Protein AF-A0A535DRG7-F1 (afdb_monomer_lite)

Radius of gyration: 23.82 Å; chains: 1; bounding box: 54×44×50 Å

Sequence (121 aa):
MLDIPLQVWERVKAGVLWKSLFRHGYPDSRKNQSLAVFTNVFLHLHPVKVRRHALAIPYTWCMGGLSFFLFLVLTLTGTLLMFYYRPTTEWAYSDIKDLETVVVFGQLLRNMHRWAAHGMV

pLDDT: mean 84.93, std 9.6, range [47.75, 97.19]

Secondary structure (DSSP, 8-state):
-----HHHHHHHHHSHHHHHH--S----SHHHHHHHHHT-HHHHTS-S---GGGG-HHHHTTHHHHHHHHHHHHHHHHHHHHTT----TTTHHHHHHHHHHTSTTHHHHHHHHHHHHHHH-

Structure (mmCIF, N/CA/C/O backbone):
data_AF-A0A535DRG7-F1
#
_entry.id   AF-A0A535DRG7-F1
#
loop_
_atom_site.group_PDB
_atom_site.id
_atom_site.type_symbol
_atom_site.label_atom_id
_atom_site.label_alt_id
_atom_site.label_comp_id
_atom_site.label_asym_id
_atom_site.label_entity_id
_atom_site.label_seq_id
_atom_site.pdbx_PDB_ins_code
_atom_site.Cartn_x
_atom_site.Cartn_y
_atom_site.Cartn_z
_atom_site.occupancy
_atom_site.B_iso_or_equiv
_atom_site.auth_seq_id
_atom_site.auth_comp_id
_atom_site.auth_asym_id
_atom_site.auth_atom_id
_atom_site.pdbx_PDB_model_num
ATOM 1 N N . MET A 1 1 ? -18.518 28.047 6.455 1.00 47.75 1 MET A N 1
ATOM 2 C CA . MET A 1 1 ? -19.950 28.383 6.556 1.00 47.75 1 MET A CA 1
ATOM 3 C C . MET A 1 1 ? -20.621 27.789 5.323 1.00 47.75 1 MET A C 1
ATOM 5 O O . MET A 1 1 ? -20.651 28.419 4.280 1.00 47.75 1 MET A O 1
ATOM 9 N N . LEU A 1 2 ? -20.947 26.496 5.381 1.00 61.06 2 LEU A N 1
ATOM 10 C CA . LEU A 1 2 ? -21.610 25.755 4.303 1.00 61.06 2 LEU A CA 1
ATOM 11 C C . LEU A 1 2 ? -22.909 25.254 4.927 1.00 61.06 2 LEU A C 1
ATOM 13 O O . LEU A 1 2 ? -22.915 24.229 5.608 1.00 61.06 2 LEU A O 1
ATOM 17 N N . ASP A 1 3 ? -23.969 26.042 4.780 1.00 65.06 3 ASP A N 1
ATOM 18 C CA . ASP A 1 3 ? -25.275 25.783 5.385 1.00 65.06 3 ASP A CA 1
ATOM 19 C C . ASP A 1 3 ? -25.996 24.720 4.557 1.00 65.06 3 ASP A C 1
ATOM 21 O O . ASP A 1 3 ? -26.921 24.991 3.793 1.00 65.06 3 ASP A O 1
ATOM 25 N N . ILE A 1 4 ? -25.511 23.481 4.653 1.00 70.94 4 ILE A N 1
ATOM 26 C CA . ILE A 1 4 ? -26.211 22.326 4.102 1.00 70.94 4 ILE A CA 1
ATOM 27 C C . ILE A 1 4 ? -27.521 22.213 4.892 1.00 70.94 4 ILE A C 1
ATOM 29 O O . ILE A 1 4 ? -27.476 22.007 6.109 1.00 70.94 4 ILE A O 1
ATOM 33 N N . PRO A 1 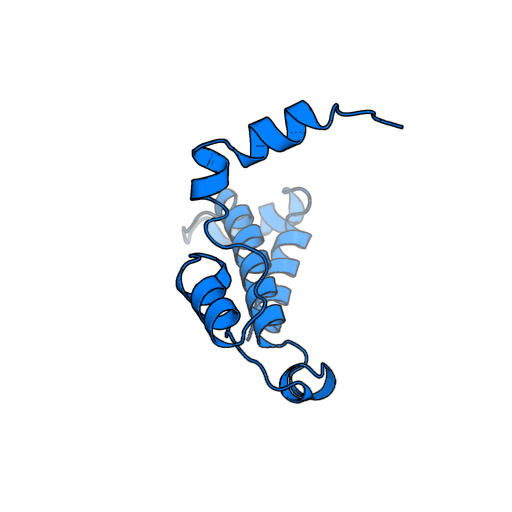5 ? -28.695 22.353 4.252 1.00 76.75 5 PRO A N 1
ATOM 34 C CA . PRO A 1 5 ? -29.957 22.328 4.973 1.00 76.75 5 PRO A CA 1
ATOM 35 C C . PRO A 1 5 ? -30.128 20.961 5.642 1.00 76.75 5 PRO A C 1
ATOM 37 O O . PRO A 1 5 ? -29.959 19.926 4.996 1.00 76.75 5 PRO A O 1
ATOM 40 N N . LEU A 1 6 ? -30.492 20.949 6.931 1.00 73.31 6 LEU A N 1
ATOM 41 C CA . LEU A 1 6 ? -30.660 19.732 7.749 1.00 73.31 6 LEU A CA 1
ATOM 42 C C . LEU A 1 6 ? -31.525 18.660 7.057 1.00 73.31 6 LEU A C 1
ATOM 44 O O . LEU A 1 6 ? -31.302 17.464 7.216 1.00 73.31 6 LEU A O 1
ATOM 48 N N . GLN A 1 7 ? -32.461 19.091 6.210 1.00 72.00 7 GLN A N 1
ATOM 49 C CA . GLN A 1 7 ? -33.325 18.235 5.397 1.00 72.00 7 GLN A CA 1
ATOM 50 C C . GLN A 1 7 ? -32.563 17.357 4.387 1.00 72.00 7 GLN A C 1
ATOM 52 O O . GLN A 1 7 ? -32.971 16.225 4.130 1.00 72.00 7 GLN A O 1
ATOM 57 N N . VAL A 1 8 ? -31.456 17.843 3.816 1.00 75.81 8 VAL A N 1
ATOM 58 C CA . VAL A 1 8 ? -30.618 17.072 2.880 1.00 75.81 8 VAL A CA 1
ATOM 59 C C . VAL A 1 8 ? -29.861 15.979 3.629 1.00 75.81 8 VAL A C 1
ATOM 61 O O . VAL A 1 8 ? -29.794 14.848 3.154 1.00 75.81 8 VAL A O 1
ATOM 64 N N . TRP A 1 9 ? -29.366 16.279 4.831 1.00 72.19 9 TRP A N 1
ATOM 65 C CA . TRP A 1 9 ? -28.682 15.299 5.675 1.00 72.19 9 TRP A CA 1
ATOM 66 C C . TRP A 1 9 ? -29.623 14.173 6.121 1.00 72.19 9 TRP A C 1
ATOM 68 O O . TRP A 1 9 ? -29.269 12.997 6.035 1.00 72.19 9 TRP A O 1
ATOM 78 N N . GLU A 1 10 ? -30.854 14.512 6.505 1.00 73.88 10 GLU A N 1
ATOM 79 C CA . GLU A 1 10 ? -31.874 13.520 6.856 1.00 73.88 10 GLU A CA 1
ATOM 80 C C . GLU A 1 10 ? -32.318 12.678 5.648 1.00 73.88 10 GLU A C 1
ATOM 82 O O . GLU A 1 10 ? -32.481 11.464 5.776 1.00 73.88 10 GLU A O 1
ATOM 87 N N . ARG A 1 11 ? -32.411 13.261 4.442 1.00 76.25 11 ARG A N 1
ATOM 88 C CA . ARG A 1 11 ? -32.674 12.495 3.206 1.00 76.25 11 ARG A CA 1
ATOM 89 C C . ARG A 1 11 ? -31.549 11.522 2.859 1.00 76.25 11 ARG A C 1
ATOM 91 O O . ARG A 1 11 ? -31.836 10.392 2.467 1.00 76.25 11 ARG A O 1
ATOM 98 N N . VAL A 1 12 ? -30.289 11.930 3.020 1.00 76.69 12 VAL A N 1
ATOM 99 C CA . VAL A 1 12 ? -29.128 11.057 2.775 1.00 76.69 12 VAL A CA 1
ATOM 100 C C . VAL A 1 12 ? -29.124 9.892 3.763 1.00 76.69 12 VAL A C 1
ATOM 102 O O . VAL A 1 12 ? -29.011 8.744 3.335 1.00 76.69 12 VAL A O 1
ATOM 105 N N . LYS A 1 13 ? -29.347 10.150 5.059 1.00 69.88 13 LYS A N 1
ATOM 106 C CA . LYS A 1 13 ? -29.421 9.088 6.077 1.00 69.88 13 LYS A CA 1
ATOM 107 C C . LYS A 1 13 ? -30.611 8.143 5.899 1.00 69.88 13 LYS A C 1
ATOM 109 O O . LYS A 1 13 ? -30.521 6.963 6.239 1.00 69.88 13 LYS A O 1
ATOM 114 N N . ALA A 1 14 ? -31.733 8.652 5.396 1.00 74.00 14 ALA A N 1
ATOM 115 C CA . ALA A 1 14 ? -32.933 7.861 5.147 1.00 74.00 14 ALA A CA 1
ATOM 116 C C . ALA A 1 14 ? -32.831 6.981 3.888 1.00 74.00 14 ALA A C 1
ATOM 118 O O . ALA A 1 14 ? -33.661 6.087 3.705 1.00 74.00 14 ALA A O 1
ATOM 119 N N . GLY A 1 15 ? -31.826 7.206 3.034 1.00 83.50 15 GLY A N 1
ATOM 120 C CA . GLY A 1 15 ? -31.623 6.448 1.806 1.00 83.50 15 GLY A CA 1
ATOM 121 C C . GLY A 1 15 ? -31.384 4.955 2.052 1.00 83.50 15 GLY A C 1
ATOM 122 O O . GLY A 1 15 ? -30.709 4.556 3.002 1.00 83.50 15 GLY A O 1
ATOM 123 N N . VAL A 1 16 ? -31.894 4.119 1.143 1.00 79.00 16 VAL A N 1
ATOM 124 C CA . VAL A 1 16 ? -31.712 2.653 1.167 1.00 79.00 16 VAL A CA 1
ATOM 125 C C . VAL A 1 16 ? -30.226 2.282 1.165 1.00 79.00 16 VAL A C 1
ATOM 127 O O . VAL A 1 16 ? -29.807 1.400 1.910 1.00 79.00 16 VAL A O 1
ATOM 130 N N . LEU A 1 17 ? -29.413 3.015 0.396 1.00 75.19 17 LEU A N 1
ATOM 131 C CA . LEU A 1 17 ? -27.955 2.868 0.366 1.00 75.19 17 LEU A CA 1
ATOM 132 C C . LEU A 1 17 ? -27.313 3.167 1.728 1.00 75.19 17 LEU A C 1
ATOM 134 O O . LEU A 1 17 ? -26.465 2.400 2.177 1.00 75.19 17 LEU A O 1
ATOM 138 N N . TRP A 1 18 ? -27.750 4.225 2.418 1.00 75.38 18 TRP A N 1
ATOM 139 C CA . TRP A 1 18 ? -27.203 4.601 3.723 1.00 75.38 18 TRP A CA 1
ATOM 140 C C . TRP A 1 18 ? -27.581 3.603 4.818 1.00 75.38 18 TRP A C 1
ATOM 142 O O . TRP A 1 18 ? -26.708 3.143 5.549 1.00 75.38 18 TRP A O 1
ATOM 152 N N . LYS A 1 19 ? -28.850 3.180 4.880 1.00 73.50 19 LYS A N 1
ATOM 153 C CA . LYS A 1 19 ? -29.294 2.107 5.790 1.00 73.50 19 LYS A CA 1
ATOM 154 C C . LYS A 1 19 ? -28.636 0.756 5.487 1.00 73.50 19 LYS A C 1
ATOM 156 O O . LYS A 1 19 ? -28.475 -0.056 6.395 1.00 73.50 19 LYS A O 1
ATOM 161 N N . SER A 1 20 ? -28.263 0.498 4.230 1.00 68.75 20 SER A N 1
ATOM 162 C CA . SER A 1 20 ? -27.572 -0.736 3.842 1.00 68.75 20 SER A CA 1
ATOM 163 C C . SER A 1 20 ? -26.079 -0.722 4.190 1.00 68.75 20 SER A C 1
ATOM 165 O O . SER A 1 20 ? -25.543 -1.778 4.521 1.00 68.75 20 SER A O 1
ATOM 167 N N . LEU A 1 21 ? -25.418 0.441 4.131 1.00 73.81 21 LEU A N 1
ATOM 168 C CA . LEU A 1 21 ? -24.005 0.619 4.501 1.00 73.81 21 LEU A CA 1
ATOM 169 C C . LEU A 1 21 ? -23.808 0.766 6.017 1.00 73.81 21 LEU A C 1
ATOM 171 O O . LEU A 1 21 ? -22.924 0.132 6.583 1.00 73.81 21 LEU A O 1
ATOM 175 N N . PHE A 1 22 ? -24.656 1.546 6.688 1.00 69.94 22 PHE A N 1
ATOM 176 C CA . PHE A 1 22 ? -24.631 1.764 8.135 1.00 69.94 22 PHE A CA 1
ATOM 177 C C . PHE A 1 22 ? -25.865 1.128 8.779 1.00 69.94 22 PHE A C 1
ATOM 179 O O . PHE A 1 22 ? -26.855 1.790 9.089 1.00 69.94 22 PHE A O 1
ATOM 186 N N . ARG A 1 23 ? -25.801 -0.197 8.967 1.00 67.75 23 ARG A N 1
ATOM 187 C CA . ARG A 1 23 ? -26.918 -1.013 9.482 1.00 67.75 23 ARG A CA 1
ATOM 188 C C . ARG A 1 23 ? -27.181 -0.879 10.985 1.00 67.75 23 ARG A C 1
ATOM 190 O O . ARG A 1 23 ? -28.242 -1.291 11.437 1.00 67.75 23 ARG A O 1
ATOM 197 N N . HIS A 1 24 ? -26.233 -0.354 11.761 1.00 67.19 24 HIS A N 1
ATOM 198 C CA . HIS A 1 24 ? -26.319 -0.298 13.225 1.00 67.19 24 HIS A CA 1
ATOM 199 C C . HIS A 1 24 ? -26.075 1.126 13.738 1.00 67.19 24 HIS A C 1
ATOM 201 O O . HIS A 1 24 ? -25.177 1.813 13.255 1.00 67.19 24 HIS A O 1
ATOM 207 N N . GLY A 1 25 ? -26.888 1.557 14.711 1.00 69.19 25 GLY A N 1
ATOM 208 C CA . GLY A 1 25 ? -26.743 2.841 15.406 1.00 69.19 25 GLY A CA 1
ATOM 209 C C . GLY A 1 25 ? -25.560 2.876 16.383 1.00 69.19 25 GLY A C 1
ATOM 210 O O . GLY A 1 25 ? -24.791 1.917 16.475 1.00 69.19 25 GLY A O 1
ATOM 211 N N . TYR A 1 26 ? -25.418 3.985 17.120 1.00 69.62 26 TYR A N 1
ATOM 212 C CA . TYR A 1 26 ? -24.334 4.156 18.092 1.00 69.62 26 TYR A CA 1
ATOM 213 C C . TYR A 1 26 ? -24.383 3.043 19.160 1.00 69.62 26 TYR A C 1
ATOM 215 O O . TYR A 1 26 ? -25.455 2.720 19.676 1.00 69.62 26 TYR A O 1
ATOM 223 N N . PRO A 1 27 ? -23.257 2.373 19.448 1.00 73.00 27 PRO A N 1
ATOM 224 C CA . PRO A 1 27 ? -23.287 1.160 20.245 1.00 73.00 27 PRO A CA 1
ATOM 225 C C . PRO A 1 27 ? -23.309 1.462 21.755 1.00 73.00 27 PRO A C 1
ATOM 227 O O . PRO A 1 27 ? -22.270 1.512 22.413 1.00 73.00 27 PRO A O 1
ATOM 230 N N . ASP A 1 28 ? -24.519 1.588 22.306 1.00 78.00 28 ASP A N 1
ATOM 231 C CA . ASP A 1 28 ? -24.763 1.960 23.714 1.00 78.00 28 ASP A CA 1
ATOM 232 C C . ASP A 1 28 ? -24.507 0.833 24.735 1.00 78.00 28 ASP A C 1
ATOM 234 O O . ASP A 1 28 ? -24.195 1.083 25.897 1.00 78.00 28 ASP A O 1
ATOM 238 N N . SER A 1 29 ? -24.634 -0.436 24.326 1.00 84.81 29 SER A N 1
ATOM 239 C CA . SER A 1 29 ? -24.503 -1.603 25.213 1.00 84.81 29 SER A CA 1
ATOM 240 C C . SER A 1 29 ? -23.439 -2.587 24.724 1.00 84.81 29 SER A C 1
ATOM 242 O O . SER A 1 29 ? -23.174 -2.694 23.527 1.00 84.81 29 SER A O 1
ATOM 244 N N . ARG A 1 30 ? -22.859 -3.388 25.634 1.00 79.62 30 ARG A N 1
ATOM 245 C CA . ARG A 1 30 ? -21.833 -4.400 25.282 1.00 79.62 30 ARG A CA 1
ATOM 246 C C . ARG A 1 30 ? -22.303 -5.391 24.207 1.00 79.62 30 ARG A C 1
ATOM 248 O O . ARG A 1 30 ? -21.495 -5.860 23.402 1.00 79.62 30 ARG A O 1
ATOM 255 N N . LYS A 1 31 ? -23.603 -5.708 24.190 1.00 81.62 31 LYS A N 1
ATOM 256 C CA . LYS A 1 31 ? -24.221 -6.579 23.183 1.00 81.62 31 LYS A CA 1
ATOM 257 C C . LYS A 1 31 ? -24.292 -5.875 21.824 1.00 81.62 31 LYS A C 1
ATOM 259 O O . LYS A 1 31 ? -23.861 -6.460 20.835 1.00 81.62 31 LYS A O 1
ATOM 264 N N . ASN A 1 32 ? -24.728 -4.611 21.791 1.00 82.81 32 ASN A N 1
ATOM 265 C CA . ASN A 1 32 ? -24.770 -3.811 20.562 1.00 82.81 32 ASN A CA 1
ATOM 266 C C . ASN A 1 32 ? -23.375 -3.537 19.986 1.00 82.81 32 ASN A C 1
ATOM 268 O O . ASN A 1 32 ? -23.213 -3.608 18.775 1.00 82.81 32 ASN A O 1
ATOM 272 N N . GLN A 1 33 ? -22.357 -3.313 20.826 1.00 83.56 33 GLN A N 1
ATOM 273 C CA . GLN A 1 33 ? -20.958 -3.172 20.386 1.00 83.56 33 GLN A CA 1
ATOM 274 C C . GLN A 1 33 ? -20.469 -4.415 19.637 1.00 83.56 33 GLN A C 1
ATOM 276 O O . GLN A 1 33 ? -19.848 -4.311 18.586 1.00 83.56 33 GLN A O 1
ATOM 281 N N . SER A 1 34 ? -20.791 -5.600 20.160 1.00 84.12 34 SER A N 1
ATOM 282 C CA . SER A 1 34 ? -20.390 -6.863 19.535 1.00 84.12 34 SER A CA 1
ATOM 283 C C . SER A 1 34 ? -21.176 -7.114 18.242 1.00 84.12 34 SER A C 1
ATOM 285 O O . SER A 1 34 ? -20.583 -7.449 17.222 1.00 84.12 34 SER A O 1
ATOM 287 N N . LEU A 1 35 ? -22.493 -6.878 18.250 1.00 83.69 35 LEU A N 1
ATOM 288 C CA . LEU A 1 35 ? -23.355 -6.992 17.064 1.00 83.69 35 LEU A CA 1
ATOM 289 C C . LEU A 1 35 ? -22.937 -6.042 15.937 1.00 83.69 35 LEU A C 1
ATOM 291 O O . LEU A 1 35 ? -22.920 -6.448 14.776 1.00 83.69 35 LEU A O 1
ATOM 295 N N . ALA A 1 36 ? -22.553 -4.809 16.272 1.00 82.38 36 ALA A N 1
ATOM 296 C CA . ALA A 1 36 ? -22.067 -3.840 15.298 1.00 82.3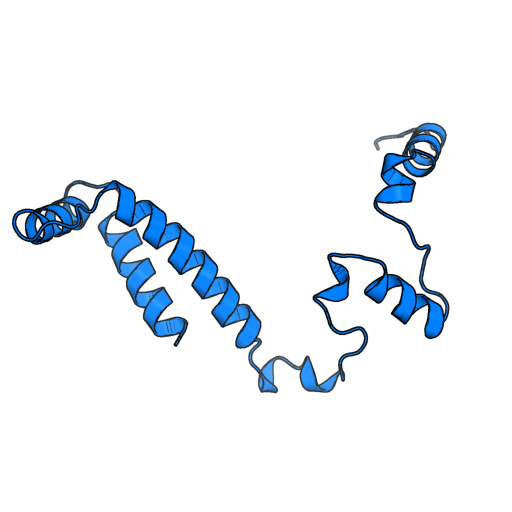8 36 ALA A CA 1
ATOM 297 C C . ALA A 1 36 ? -20.790 -4.327 14.601 1.00 82.38 36 ALA A C 1
ATOM 299 O O . ALA A 1 36 ? -20.628 -4.103 13.406 1.00 82.38 36 ALA A O 1
ATOM 300 N N . VAL A 1 37 ? -19.905 -5.027 15.311 1.00 83.31 37 VAL A N 1
ATOM 301 C CA . VAL A 1 37 ? -18.678 -5.578 14.724 1.00 83.31 37 VAL A CA 1
ATOM 302 C C . VAL A 1 37 ? -18.967 -6.819 13.874 1.00 83.31 37 VAL A C 1
ATOM 304 O O . VAL A 1 37 ? -18.495 -6.893 12.745 1.00 83.31 37 VAL A O 1
ATOM 307 N N . PHE A 1 38 ? -19.793 -7.753 14.356 1.00 81.62 38 PHE A N 1
ATOM 308 C CA . PHE A 1 38 ? -20.111 -8.989 13.621 1.00 81.62 38 PHE A CA 1
ATOM 309 C C . PHE A 1 38 ? -20.976 -8.774 12.376 1.00 81.62 38 PHE A C 1
ATOM 311 O O . PHE A 1 38 ? -20.884 -9.546 11.427 1.00 81.62 38 PHE A O 1
ATOM 318 N N . THR A 1 39 ? -21.818 -7.740 12.362 1.00 82.00 39 THR A N 1
ATOM 319 C CA . THR A 1 39 ? -22.745 -7.501 11.242 1.00 82.00 39 THR A CA 1
ATOM 320 C C . THR A 1 39 ? -22.139 -6.630 10.136 1.00 82.00 39 THR A C 1
ATOM 322 O O . THR A 1 39 ? -22.759 -6.437 9.088 1.00 82.00 39 THR A O 1
ATOM 325 N N . ASN A 1 40 ? -20.934 -6.093 10.346 1.00 81.31 40 ASN A N 1
ATOM 326 C CA . ASN A 1 40 ? -20.223 -5.272 9.372 1.00 81.31 40 ASN A CA 1
ATOM 327 C C . ASN A 1 40 ? -19.027 -6.036 8.800 1.00 81.31 40 ASN A C 1
ATOM 329 O O . ASN A 1 40 ? -18.154 -6.481 9.539 1.00 81.31 40 ASN A O 1
ATOM 333 N N . VAL A 1 41 ? -18.945 -6.102 7.470 1.00 80.25 41 VAL A N 1
ATOM 334 C CA . VAL A 1 41 ? -17.867 -6.805 6.754 1.00 80.25 41 VAL A CA 1
ATOM 335 C C . VAL A 1 41 ? -16.487 -6.256 7.130 1.00 80.25 41 VAL A C 1
ATOM 337 O O . VAL A 1 41 ? -15.570 -7.022 7.399 1.00 80.25 41 VAL A O 1
ATOM 340 N N . PHE A 1 42 ? -16.345 -4.932 7.216 1.00 78.69 42 PHE A N 1
ATOM 341 C CA . PHE A 1 42 ? -15.064 -4.298 7.541 1.00 78.69 42 PHE A CA 1
ATOM 342 C C . PHE A 1 42 ? -14.677 -4.424 9.015 1.00 78.69 42 PHE A C 1
ATOM 344 O O . PHE A 1 42 ? -13.505 -4.597 9.334 1.00 78.69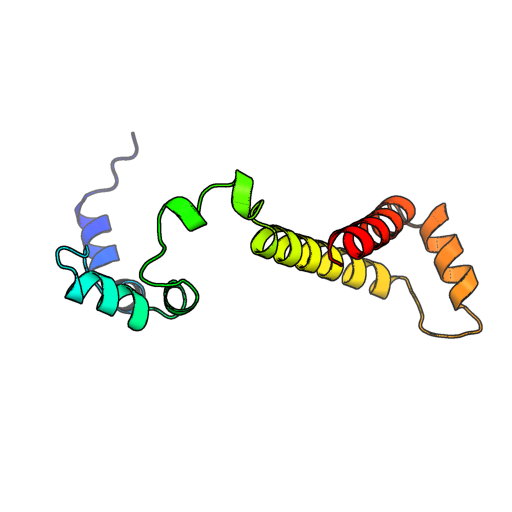 42 PHE A O 1
ATOM 351 N N . LEU A 1 43 ? -15.650 -4.349 9.926 1.00 81.44 43 LEU A N 1
ATOM 352 C CA . LEU A 1 43 ? -15.360 -4.443 11.355 1.00 81.44 43 LEU A CA 1
ATOM 353 C C . LEU A 1 43 ? -15.088 -5.886 11.781 1.00 81.44 43 LEU A C 1
ATOM 355 O O . LEU A 1 43 ? -14.335 -6.074 12.727 1.00 81.44 43 LEU A O 1
ATOM 359 N N . HIS A 1 44 ? -15.602 -6.888 11.060 1.00 82.69 44 H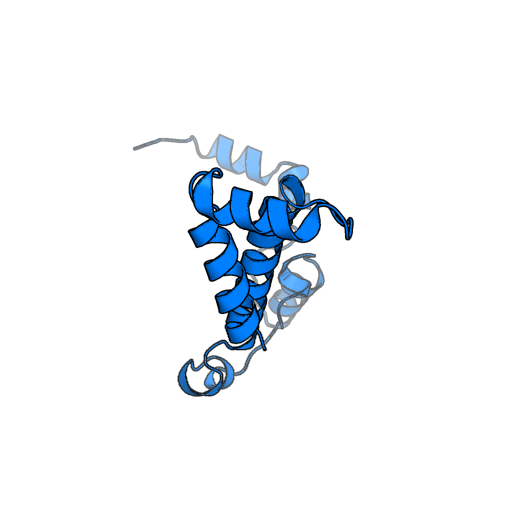IS A N 1
ATOM 360 C CA . HIS A 1 44 ? -15.302 -8.298 11.318 1.00 82.69 44 HIS A CA 1
ATOM 361 C C . HIS A 1 44 ? -13.794 -8.604 11.300 1.00 82.69 44 HIS A C 1
ATOM 363 O O . HIS A 1 44 ? -13.335 -9.419 12.102 1.00 82.69 44 HIS A O 1
ATOM 369 N N . LEU A 1 45 ? -13.021 -7.935 10.436 1.00 83.75 45 LEU A N 1
ATOM 370 C CA . LEU A 1 45 ? -11.568 -8.112 10.367 1.00 83.75 45 LEU A CA 1
ATOM 371 C C . LEU A 1 45 ? -10.867 -7.695 11.672 1.00 83.75 45 LEU A C 1
ATOM 373 O O . LEU A 1 45 ? -9.803 -8.217 12.005 1.00 83.75 45 LEU A O 1
ATOM 377 N N . HIS A 1 46 ? -11.460 -6.766 12.423 1.00 82.38 46 HIS A N 1
ATOM 378 C CA . HIS A 1 46 ? -10.898 -6.264 13.665 1.00 82.38 46 HIS A CA 1
ATOM 379 C C . HIS A 1 46 ? -11.497 -6.974 14.891 1.00 82.38 46 HIS A C 1
ATOM 381 O O . HIS A 1 46 ? -12.705 -7.199 14.979 1.00 82.38 46 HIS A O 1
ATOM 387 N N . PRO A 1 47 ? -10.675 -7.296 15.904 1.00 84.94 47 PRO A N 1
ATOM 388 C CA . PRO A 1 47 ? -11.173 -7.876 17.144 1.00 84.94 47 PRO A CA 1
ATOM 389 C C . PRO A 1 47 ? -12.090 -6.895 17.894 1.00 84.94 47 PRO A C 1
ATOM 391 O O . PRO A 1 47 ? -11.727 -5.748 18.146 1.00 84.94 47 PRO A O 1
ATOM 394 N N . VAL A 1 48 ? -13.254 -7.385 18.337 1.00 84.38 48 VAL A N 1
ATOM 395 C CA . VAL A 1 48 ? -14.281 -6.615 19.077 1.00 84.38 48 VAL A CA 1
ATOM 396 C C . VAL A 1 48 ? -13.719 -5.997 20.365 1.00 84.38 48 VAL A C 1
ATOM 398 O O . VAL A 1 48 ? -14.167 -4.944 20.818 1.00 84.38 48 VAL A O 1
ATOM 401 N N . LYS A 1 49 ? -12.760 -6.678 21.002 1.00 83.25 49 LYS A N 1
ATOM 402 C CA . LYS A 1 49 ? -12.124 -6.245 22.248 1.00 83.25 49 LYS A CA 1
ATOM 403 C C . LYS A 1 49 ? -10.635 -6.537 22.198 1.00 83.25 49 LYS A C 1
ATOM 405 O O . LYS A 1 49 ? -10.232 -7.673 21.966 1.00 83.25 49 LYS A O 1
ATOM 410 N N . VAL A 1 50 ? -9.836 -5.524 22.512 1.00 84.56 50 VAL A N 1
ATOM 411 C CA . VAL A 1 50 ? -8.386 -5.643 22.683 1.00 84.56 50 VAL A CA 1
ATOM 412 C C . VAL A 1 50 ? -8.019 -5.136 24.071 1.00 84.56 50 VAL A C 1
ATOM 414 O O . VAL A 1 50 ? -8.578 -4.150 24.557 1.00 84.56 50 VAL A O 1
ATOM 417 N N . ARG A 1 51 ? -7.096 -5.825 24.748 1.00 83.12 51 ARG A N 1
ATOM 418 C CA . ARG A 1 51 ? -6.593 -5.373 26.050 1.00 83.12 51 ARG A CA 1
ATOM 419 C C . ARG A 1 51 ? -5.700 -4.150 25.841 1.00 83.12 51 ARG A C 1
ATOM 421 O O . ARG A 1 51 ? -4.837 -4.170 24.972 1.00 83.12 51 ARG A O 1
ATOM 428 N N . ARG A 1 52 ? -5.867 -3.102 26.656 1.00 80.31 52 ARG A N 1
ATOM 429 C CA . ARG A 1 52 ? -5.124 -1.832 26.499 1.00 80.31 52 ARG A CA 1
ATOM 430 C C . ARG A 1 52 ? -3.600 -2.010 26.520 1.00 80.31 52 ARG A C 1
ATOM 432 O O . ARG A 1 52 ? -2.914 -1.320 25.782 1.00 80.31 52 ARG A O 1
ATOM 439 N N . HIS A 1 53 ? -3.081 -2.969 27.291 1.00 80.88 53 HIS A N 1
ATOM 440 C CA . HIS A 1 53 ? -1.645 -3.274 27.318 1.00 80.88 53 HIS A CA 1
ATOM 441 C C . HIS A 1 53 ? -1.123 -3.868 26.001 1.00 80.88 53 HIS A C 1
ATOM 443 O O . HIS A 1 53 ? 0.035 -3.671 25.667 1.00 80.88 53 HIS A O 1
ATOM 449 N N . ALA A 1 54 ? -1.965 -4.568 25.234 1.00 78.06 54 ALA A N 1
ATOM 450 C CA . ALA A 1 54 ? -1.567 -5.152 23.953 1.00 78.06 54 ALA A CA 1
ATOM 451 C C . ALA A 1 54 ? -1.451 -4.094 22.840 1.00 78.06 54 ALA A C 1
ATOM 453 O O . ALA A 1 54 ? -0.805 -4.337 21.826 1.00 78.06 54 ALA A O 1
ATOM 454 N N . LEU A 1 55 ? -2.061 -2.919 23.042 1.00 75.12 55 LEU A N 1
ATOM 455 C CA . LEU A 1 55 ? -1.981 -1.766 22.140 1.00 75.12 55 LEU A CA 1
ATOM 456 C C . LEU A 1 55 ? -0.807 -0.836 22.464 1.00 75.12 55 LEU A C 1
ATOM 458 O O . LEU A 1 55 ? -0.583 0.137 21.748 1.00 75.12 55 LEU A O 1
ATOM 462 N N . ALA A 1 56 ? -0.074 -1.090 23.550 1.00 80.19 56 ALA A N 1
ATOM 463 C CA . ALA A 1 56 ? 1.082 -0.277 23.869 1.00 80.19 56 ALA A CA 1
ATOM 464 C C . ALA A 1 56 ? 2.199 -0.562 22.851 1.00 80.19 56 ALA A C 1
ATOM 466 O O . ALA A 1 56 ? 2.773 -1.651 22.811 1.00 80.19 56 ALA A O 1
ATOM 467 N N . ILE A 1 57 ? 2.509 0.471 22.058 1.00 76.81 57 ILE A N 1
ATOM 468 C CA . ILE A 1 57 ? 3.577 0.515 21.051 1.00 76.81 57 ILE A CA 1
ATOM 469 C C . ILE A 1 57 ? 4.900 -0.118 21.520 1.00 76.81 57 ILE A C 1
ATOM 471 O O . ILE A 1 57 ? 5.464 -0.870 20.728 1.00 76.81 57 ILE A O 1
ATOM 475 N N . PRO A 1 58 ? 5.398 0.079 22.763 1.00 77.88 58 PRO A N 1
ATOM 476 C CA . PRO A 1 58 ? 6.675 -0.519 23.160 1.00 77.88 58 PRO A CA 1
ATOM 477 C C . PRO A 1 58 ? 6.695 -2.054 23.154 1.00 77.88 58 PRO A C 1
ATOM 479 O O . PRO A 1 58 ? 7.769 -2.618 22.987 1.00 77.88 58 PRO A O 1
ATOM 482 N N . TYR A 1 59 ? 5.558 -2.742 23.317 1.00 75.19 59 TYR A N 1
ATOM 483 C CA . TYR A 1 59 ? 5.556 -4.207 23.431 1.00 75.19 59 TYR A CA 1
ATOM 484 C C . TYR A 1 59 ? 5.564 -4.926 22.086 1.00 75.19 59 TYR A C 1
ATOM 486 O O . TYR A 1 59 ? 6.208 -5.960 21.949 1.00 75.19 59 TYR A O 1
ATOM 494 N N . THR A 1 60 ? 4.821 -4.417 21.105 1.00 77.69 60 THR A N 1
ATOM 495 C CA . THR A 1 60 ? 4.631 -5.105 19.819 1.00 77.69 60 THR A CA 1
ATOM 496 C C . THR A 1 60 ? 5.134 -4.300 18.634 1.00 77.69 60 THR A C 1
ATOM 498 O O . THR A 1 60 ? 5.092 -4.821 17.525 1.00 77.69 60 THR A O 1
ATOM 501 N N . TRP A 1 61 ? 5.558 -3.043 18.837 1.00 78.88 61 TRP A N 1
ATOM 502 C CA . TRP A 1 61 ? 6.023 -2.110 17.797 1.00 78.88 61 TRP A CA 1
ATOM 503 C C . TRP A 1 61 ? 5.066 -1.966 16.601 1.00 78.88 61 TRP A C 1
ATOM 505 O O . TRP A 1 61 ? 5.450 -1.485 15.540 1.00 78.88 61 TRP A O 1
ATOM 515 N N . CYS A 1 62 ? 3.805 -2.388 16.753 1.00 83.94 62 CYS A N 1
ATOM 516 C CA . CYS A 1 62 ? 2.887 -2.585 15.632 1.00 83.94 62 CYS A CA 1
ATOM 517 C C . CYS A 1 62 ? 3.494 -3.456 14.503 1.00 83.94 62 CYS A C 1
ATOM 519 O O . CYS A 1 62 ? 3.197 -3.241 13.330 1.00 83.94 62 CYS A O 1
ATOM 521 N N . MET A 1 63 ? 4.331 -4.454 14.828 1.00 88.19 63 MET A N 1
ATOM 522 C CA . MET A 1 63 ? 5.072 -5.253 13.836 1.00 88.19 63 MET A CA 1
ATOM 523 C C . MET A 1 63 ? 4.163 -5.927 12.798 1.00 88.19 63 MET A C 1
ATOM 525 O O . MET A 1 63 ? 4.519 -5.994 11.628 1.00 88.19 63 MET A O 1
ATOM 529 N N . GLY A 1 64 ? 2.955 -6.352 13.186 1.00 88.44 64 GLY A N 1
ATOM 530 C CA . GLY A 1 64 ? 1.979 -6.899 12.236 1.00 88.44 64 GLY A CA 1
ATOM 531 C C . GLY A 1 64 ? 1.489 -5.867 11.212 1.00 88.44 64 GLY A C 1
ATOM 532 O O . GLY A 1 64 ? 1.453 -6.148 10.017 1.00 88.44 64 GLY A O 1
ATOM 533 N N . GLY A 1 65 ? 1.160 -4.650 11.662 1.00 88.38 65 GLY A N 1
ATOM 534 C CA . GLY A 1 65 ? 0.763 -3.557 10.770 1.00 88.38 65 GLY A CA 1
ATOM 535 C C . GLY A 1 65 ? 1.923 -3.068 9.903 1.00 88.38 65 GLY A C 1
ATOM 536 O O . GLY A 1 65 ? 1.727 -2.775 8.727 1.00 88.38 65 GLY A O 1
ATOM 537 N N . LEU A 1 66 ? 3.136 -3.048 10.459 1.00 92.38 66 LEU A N 1
ATOM 538 C CA . LEU A 1 66 ? 4.352 -2.695 9.736 1.00 92.38 66 LEU A CA 1
ATOM 539 C C . LEU A 1 66 ? 4.670 -3.708 8.627 1.00 92.38 66 LEU A C 1
ATOM 541 O O . LEU A 1 66 ? 4.914 -3.301 7.495 1.00 92.38 66 LEU A O 1
ATOM 545 N N . SER A 1 67 ? 4.600 -5.011 8.912 1.00 93.81 67 SER A N 1
ATOM 546 C CA . SER A 1 67 ? 4.817 -6.062 7.907 1.00 93.81 67 SER A CA 1
ATOM 547 C C . SER A 1 67 ? 3.754 -6.012 6.799 1.00 93.81 67 SER A C 1
ATOM 549 O O . SER A 1 67 ? 4.090 -6.068 5.617 1.00 93.81 67 SER A O 1
ATOM 551 N N . PHE A 1 68 ? 2.479 -5.783 7.146 1.00 93.44 68 PHE A N 1
ATOM 552 C CA . PHE A 1 68 ? 1.419 -5.578 6.150 1.00 93.44 68 PHE A CA 1
ATOM 553 C C . PHE A 1 68 ? 1.647 -4.324 5.289 1.00 93.44 68 PHE A C 1
ATOM 555 O O . PHE A 1 68 ? 1.455 -4.357 4.074 1.00 93.44 68 PHE A O 1
ATOM 562 N N . PHE A 1 69 ? 2.099 -3.222 5.890 1.00 94.81 69 PHE A N 1
ATOM 563 C CA . PHE A 1 69 ? 2.463 -2.015 5.150 1.00 94.81 69 PHE A CA 1
ATOM 564 C C . PHE A 1 69 ? 3.625 -2.273 4.178 1.00 94.81 69 PHE A C 1
ATOM 566 O O . PHE A 1 69 ? 3.545 -1.895 3.008 1.00 94.81 69 PHE A O 1
ATOM 573 N N . LEU A 1 70 ? 4.674 -2.967 4.626 1.00 96.19 70 LEU A N 1
ATOM 574 C CA . LEU A 1 70 ? 5.805 -3.336 3.774 1.00 96.19 70 LEU A CA 1
ATOM 575 C C . LEU A 1 70 ? 5.389 -4.277 2.640 1.00 96.19 70 LEU A C 1
ATOM 577 O O . LEU A 1 70 ? 5.850 -4.092 1.519 1.00 96.19 70 LEU A O 1
ATOM 581 N N . PHE A 1 71 ? 4.460 -5.205 2.879 1.00 96.44 71 PHE A N 1
ATOM 582 C CA . PHE A 1 71 ? 3.873 -6.044 1.832 1.00 96.44 71 PHE A CA 1
ATOM 583 C C . PHE A 1 71 ? 3.179 -5.220 0.732 1.00 96.44 71 PHE A C 1
ATOM 585 O O . PHE A 1 71 ? 3.341 -5.514 -0.455 1.00 96.44 71 PHE A O 1
ATOM 592 N N . LEU A 1 72 ? 2.450 -4.156 1.090 1.00 97.19 72 LEU A N 1
ATOM 593 C CA . LEU A 1 72 ? 1.848 -3.247 0.105 1.00 97.19 72 LEU A CA 1
ATOM 594 C C . LEU A 1 72 ? 2.919 -2.510 -0.706 1.00 97.19 72 LEU A C 1
ATOM 596 O O . LEU A 1 72 ? 2.826 -2.455 -1.933 1.00 97.19 72 LEU A O 1
ATOM 600 N N . VAL A 1 73 ? 3.964 -1.997 -0.046 1.00 96.69 73 VAL A N 1
ATOM 601 C CA . VAL A 1 73 ? 5.109 -1.365 -0.727 1.00 96.69 73 VAL A CA 1
ATOM 602 C C . VAL A 1 73 ? 5.775 -2.351 -1.690 1.00 96.69 73 VAL A C 1
ATOM 604 O O . VAL A 1 73 ? 6.052 -1.995 -2.838 1.00 96.69 73 VAL A O 1
ATOM 607 N N . LEU A 1 74 ? 5.985 -3.595 -1.257 1.00 97.06 74 LEU A N 1
ATOM 608 C CA . LEU A 1 74 ? 6.581 -4.659 -2.059 1.00 97.06 74 LEU A CA 1
ATOM 609 C C . LEU A 1 74 ? 5.720 -4.989 -3.282 1.00 97.06 74 LEU A C 1
ATOM 611 O O . LEU A 1 74 ? 6.234 -5.075 -4.393 1.00 97.06 74 LEU A O 1
ATOM 615 N N . THR A 1 75 ? 4.404 -5.091 -3.101 1.00 97.06 75 THR A N 1
ATOM 616 C CA . THR A 1 75 ? 3.454 -5.385 -4.182 1.00 97.06 75 THR A CA 1
ATOM 617 C C . THR A 1 75 ? 3.435 -4.268 -5.225 1.00 97.06 75 THR A C 1
ATOM 619 O O . THR A 1 75 ? 3.529 -4.538 -6.423 1.00 97.06 75 THR A O 1
ATOM 622 N N . LEU A 1 76 ? 3.369 -3.007 -4.787 1.00 96.75 76 LEU A N 1
ATOM 623 C CA . LEU A 1 76 ? 3.341 -1.853 -5.689 1.00 96.75 76 LEU A CA 1
ATOM 624 C C . LEU A 1 76 ? 4.651 -1.717 -6.472 1.00 96.75 76 LEU A C 1
ATOM 626 O O . LEU A 1 76 ? 4.638 -1.627 -7.697 1.00 96.75 76 LEU A O 1
ATOM 630 N N . THR A 1 77 ? 5.790 -1.755 -5.778 1.00 95.44 77 THR A N 1
ATOM 631 C CA . THR A 1 77 ? 7.107 -1.667 -6.428 1.00 95.44 77 THR A CA 1
ATOM 632 C C . THR A 1 77 ? 7.390 -2.869 -7.322 1.00 95.44 77 THR A C 1
ATOM 634 O O . THR A 1 77 ? 7.890 -2.692 -8.427 1.00 95.44 77 THR A O 1
ATOM 637 N N . GLY A 1 78 ? 7.023 -4.077 -6.894 1.00 95.00 78 GLY A N 1
ATOM 638 C CA . GLY A 1 78 ? 7.200 -5.302 -7.671 1.00 95.00 78 GLY A CA 1
ATOM 639 C C . GLY A 1 78 ? 6.384 -5.293 -8.959 1.00 95.00 78 GLY A C 1
ATOM 640 O O . GLY A 1 78 ? 6.921 -5.601 -10.018 1.00 95.00 78 GLY A O 1
ATOM 641 N N . THR A 1 79 ? 5.123 -4.851 -8.894 1.00 95.31 79 THR A N 1
ATOM 642 C CA . THR A 1 79 ? 4.266 -4.714 -10.085 1.00 95.31 79 THR A CA 1
ATOM 643 C C . THR A 1 79 ? 4.865 -3.723 -11.085 1.00 95.31 79 THR A C 1
ATOM 645 O O . THR A 1 79 ? 4.905 -4.005 -12.279 1.00 95.31 79 THR A O 1
ATOM 648 N N . LEU A 1 80 ? 5.394 -2.590 -10.607 1.00 93.12 80 LEU A N 1
ATOM 649 C CA . LEU A 1 80 ? 6.073 -1.620 -11.470 1.00 93.12 80 LEU A CA 1
ATOM 650 C C . LEU A 1 80 ? 7.333 -2.203 -12.122 1.00 93.12 80 LEU A C 1
ATOM 652 O O . LEU A 1 80 ? 7.553 -1.992 -13.312 1.00 93.12 80 LEU A O 1
ATOM 656 N N . LEU A 1 81 ? 8.138 -2.964 -11.376 1.00 92.75 81 LEU A N 1
ATOM 657 C CA . LEU A 1 81 ? 9.332 -3.626 -11.909 1.00 92.75 81 LEU A CA 1
ATOM 658 C C . LEU A 1 81 ? 8.986 -4.697 -12.955 1.00 92.75 81 LEU A C 1
ATOM 660 O O . LEU A 1 81 ? 9.702 -4.830 -13.945 1.00 92.75 81 LEU A O 1
ATOM 664 N N . MET A 1 82 ? 7.881 -5.424 -12.773 1.00 92.38 82 MET A N 1
ATOM 665 C CA . MET A 1 82 ? 7.422 -6.443 -13.724 1.00 92.38 82 MET A CA 1
ATOM 666 C C . MET A 1 82 ? 7.062 -5.875 -15.103 1.00 92.38 82 MET A C 1
ATOM 668 O O . MET A 1 82 ? 7.188 -6.597 -16.084 1.00 92.38 82 MET A O 1
ATOM 672 N N . PHE A 1 83 ? 6.671 -4.599 -15.220 1.00 91.38 83 PHE A N 1
ATOM 673 C CA . PHE A 1 83 ? 6.441 -3.984 -16.536 1.00 91.38 83 PHE A CA 1
ATOM 674 C C . PHE A 1 83 ? 7.725 -3.802 -17.359 1.00 91.38 83 PHE A C 1
ATOM 676 O O . PHE A 1 83 ? 7.650 -3.732 -18.583 1.00 91.38 83 PHE A O 1
ATOM 683 N N . TYR A 1 84 ? 8.886 -3.731 -16.703 1.00 90.38 84 TYR A N 1
ATOM 684 C CA . TYR A 1 84 ? 10.185 -3.513 -17.350 1.00 90.38 84 TYR A CA 1
ATOM 685 C C . TYR A 1 84 ? 11.064 -4.768 -17.390 1.00 90.38 84 TYR A C 1
ATOM 687 O O . TYR A 1 84 ? 12.007 -4.827 -18.172 1.00 90.38 84 TYR A O 1
ATOM 695 N N . TYR A 1 85 ? 10.776 -5.766 -16.555 1.00 92.19 85 TYR A N 1
ATOM 696 C CA . TYR A 1 85 ? 11.547 -7.002 -16.472 1.00 92.19 85 TYR A CA 1
ATOM 697 C C . TYR A 1 85 ? 10.949 -8.109 -17.347 1.00 92.19 85 TYR A C 1
ATOM 699 O O . TYR A 1 85 ? 9.784 -8.477 -17.174 1.00 92.19 85 TYR A O 1
ATOM 707 N N . ARG A 1 86 ? 11.756 -8.714 -18.229 1.00 93.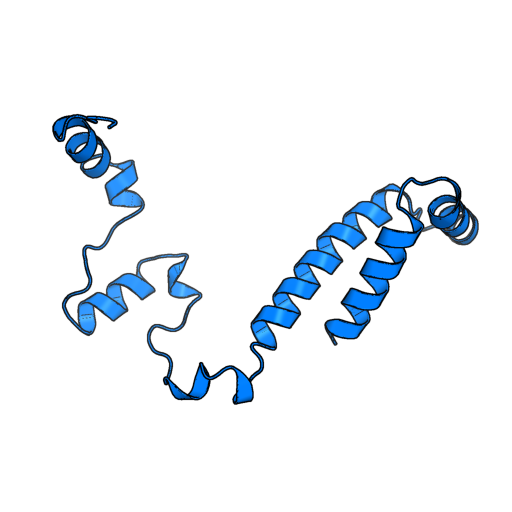06 86 ARG A N 1
ATOM 708 C CA . ARG A 1 86 ? 11.362 -9.906 -18.993 1.00 93.06 86 ARG A CA 1
ATOM 709 C C . ARG A 1 86 ? 11.896 -11.178 -18.327 1.00 93.06 86 ARG A C 1
ATOM 711 O O . ARG A 1 86 ? 13.106 -11.299 -18.123 1.00 93.06 86 ARG A O 1
ATOM 718 N N . PRO A 1 87 ? 11.042 -12.185 -18.059 1.00 92.31 87 PRO A N 1
ATOM 719 C CA . PRO A 1 87 ? 11.458 -13.443 -17.442 1.00 92.31 87 PRO A CA 1
ATOM 720 C C . PRO A 1 87 ? 12.122 -14.385 -18.467 1.00 92.31 87 PRO A C 1
ATOM 722 O O . PRO A 1 87 ? 11.627 -15.476 -18.737 1.00 92.31 87 PRO A O 1
ATOM 725 N N . THR A 1 88 ? 13.238 -13.957 -19.064 1.00 93.44 88 THR A N 1
ATOM 726 C CA . THR A 1 88 ? 14.026 -14.739 -20.037 1.00 93.44 88 THR A CA 1
ATOM 727 C C . THR A 1 88 ? 15.509 -14.674 -19.688 1.00 93.44 88 THR A C 1
ATOM 729 O O . THR A 1 88 ? 16.018 -13.614 -19.330 1.00 93.44 88 THR A O 1
ATOM 732 N N . THR A 1 89 ? 16.224 -15.794 -19.782 1.00 92.19 89 THR A N 1
ATOM 733 C CA . THR A 1 89 ? 17.648 -15.884 -19.404 1.00 92.19 89 THR A CA 1
ATOM 734 C C . THR A 1 89 ? 18.553 -15.013 -20.273 1.00 92.19 89 THR A C 1
ATOM 736 O O . THR A 1 89 ? 19.540 -14.477 -19.780 1.00 92.19 89 THR A O 1
ATOM 739 N N . GLU A 1 90 ? 18.197 -14.847 -21.545 1.00 93.88 90 GLU A N 1
ATOM 740 C CA . GLU A 1 90 ? 18.943 -14.069 -22.539 1.00 93.88 90 GLU A CA 1
ATOM 741 C C . GLU A 1 90 ? 18.951 -12.567 -22.218 1.00 93.88 90 GLU A C 1
ATOM 743 O O . GLU A 1 90 ? 19.982 -11.912 -22.355 1.00 93.88 90 GLU A O 1
ATOM 748 N N . TRP A 1 91 ? 17.817 -12.033 -21.745 1.00 91.81 91 TRP A N 1
ATOM 749 C CA . TRP A 1 91 ? 17.606 -10.593 -21.554 1.00 91.81 91 TRP A CA 1
ATOM 750 C C . TRP A 1 91 ? 17.557 -10.156 -20.083 1.00 91.81 91 TRP A C 1
ATOM 752 O O . TRP A 1 91 ? 17.597 -8.963 -19.793 1.00 91.81 91 TRP A O 1
ATOM 762 N N . ALA A 1 92 ? 17.537 -11.093 -19.127 1.00 90.81 92 ALA A N 1
ATOM 763 C CA . ALA A 1 92 ? 17.411 -10.767 -17.705 1.00 90.81 92 ALA A CA 1
ATOM 764 C C . ALA A 1 92 ? 18.495 -9.798 -17.204 1.00 90.81 92 ALA A C 1
ATOM 766 O O . ALA A 1 92 ? 18.208 -8.916 -16.401 1.00 90.81 92 ALA A O 1
ATOM 767 N N . TYR A 1 93 ? 19.743 -9.940 -17.661 1.00 92.56 93 TYR A N 1
ATOM 768 C CA . TYR A 1 93 ? 20.830 -9.062 -17.219 1.00 92.56 93 TYR A CA 1
ATOM 769 C C . TYR A 1 93 ? 20.777 -7.673 -17.871 1.00 92.56 93 TYR A C 1
ATOM 771 O O . TYR A 1 93 ? 21.042 -6.677 -17.195 1.00 92.56 93 TYR A O 1
ATOM 779 N N . SER A 1 94 ? 20.414 -7.585 -19.157 1.00 93.19 94 SER A N 1
ATOM 780 C CA . SER A 1 94 ? 20.245 -6.294 -19.836 1.00 93.19 94 SER A CA 1
ATOM 781 C C . SER A 1 94 ? 19.087 -5.502 -19.240 1.00 93.19 94 SER A C 1
ATOM 783 O O . SER A 1 94 ? 19.255 -4.321 -18.961 1.00 93.19 94 SER A O 1
ATOM 785 N N . ASP A 1 95 ? 17.972 -6.161 -18.921 1.00 92.31 95 ASP A N 1
ATOM 786 C CA . ASP A 1 95 ? 16.794 -5.497 -18.352 1.00 92.31 95 ASP A CA 1
ATOM 787 C C . ASP A 1 95 ? 17.101 -4.871 -16.980 1.00 92.31 95 ASP A C 1
ATOM 789 O O . ASP A 1 95 ? 16.610 -3.792 -16.651 1.00 92.31 95 ASP A O 1
ATOM 793 N N . ILE A 1 96 ? 17.973 -5.502 -16.181 1.00 92.44 96 ILE A N 1
ATOM 794 C CA . ILE A 1 96 ? 18.443 -4.927 -14.910 1.00 92.44 96 ILE A CA 1
ATOM 795 C C . ILE A 1 96 ? 19.328 -3.698 -15.139 1.00 92.44 96 ILE A C 1
ATOM 797 O O . ILE A 1 96 ? 19.220 -2.732 -14.381 1.00 92.44 96 ILE A O 1
ATOM 801 N N . LYS A 1 97 ? 20.181 -3.704 -16.170 1.00 93.19 97 LYS A N 1
ATOM 802 C CA . LYS A 1 97 ? 20.986 -2.525 -16.527 1.00 93.19 97 LYS A CA 1
ATOM 803 C C . LYS A 1 97 ? 20.116 -1.372 -17.010 1.00 93.19 97 LYS A C 1
ATOM 805 O O . LYS A 1 97 ? 20.338 -0.234 -16.594 1.00 93.19 97 LYS A O 1
ATOM 810 N N . ASP A 1 98 ? 19.115 -1.661 -17.830 1.00 92.56 98 ASP A N 1
ATOM 811 C CA . ASP A 1 98 ? 18.182 -0.656 -18.339 1.00 92.56 98 ASP A CA 1
ATOM 812 C C . ASP A 1 98 ? 17.344 -0.059 -17.198 1.00 92.56 98 ASP A C 1
ATOM 814 O O . ASP A 1 98 ? 17.170 1.159 -17.119 1.00 92.56 98 ASP A O 1
ATOM 818 N N . LEU A 1 99 ? 16.918 -0.882 -16.234 1.00 91.75 99 LEU A N 1
ATOM 819 C CA . LEU A 1 99 ? 16.270 -0.421 -15.000 1.00 91.75 99 LEU A CA 1
ATOM 820 C C . LEU A 1 99 ? 17.155 0.508 -14.156 1.00 91.75 99 LEU A C 1
ATOM 822 O O . LEU A 1 99 ? 16.639 1.386 -13.469 1.00 91.75 99 LEU A O 1
ATOM 826 N N . GLU A 1 100 ? 18.471 0.320 -14.167 1.00 91.50 100 GLU A N 1
ATOM 827 C CA . GLU A 1 100 ? 19.393 1.166 -13.406 1.00 91.50 100 GLU A CA 1
ATOM 828 C C . GLU A 1 100 ? 19.727 2.481 -14.121 1.00 91.50 100 GLU A C 1
ATOM 830 O O . GLU A 1 100 ? 19.917 3.499 -13.458 1.00 91.50 100 GLU A O 1
ATOM 835 N N . THR A 1 101 ? 19.793 2.470 -15.453 1.00 91.00 101 THR A N 1
ATOM 836 C CA . THR A 1 101 ? 20.414 3.563 -16.224 1.00 91.00 101 THR A CA 1
ATOM 837 C C . THR A 1 101 ? 19.464 4.316 -17.148 1.00 91.00 101 THR A C 1
ATOM 839 O O . THR A 1 101 ? 19.709 5.484 -17.443 1.00 91.00 101 THR A O 1
ATOM 842 N N . VAL A 1 102 ? 18.379 3.681 -17.590 1.00 90.75 102 VAL A N 1
ATOM 843 C CA . VAL A 1 102 ? 17.462 4.226 -18.602 1.00 90.75 102 VAL A CA 1
ATOM 844 C C . VAL A 1 102 ? 16.107 4.574 -17.987 1.00 90.75 102 VAL A C 1
ATOM 846 O O . VAL A 1 102 ? 15.507 5.594 -18.327 1.00 90.75 102 VAL A O 1
ATOM 849 N N . VAL A 1 103 ? 15.617 3.752 -17.057 1.00 88.31 103 VAL A N 1
ATOM 850 C CA . VAL A 1 103 ? 14.312 3.956 -16.416 1.00 88.31 103 VAL A CA 1
ATOM 851 C C . VAL A 1 103 ? 14.400 5.037 -15.338 1.00 88.31 103 VAL A C 1
ATOM 853 O O . VAL A 1 103 ? 15.153 4.931 -14.368 1.00 88.31 103 VAL A O 1
ATOM 856 N N . VAL A 1 104 ? 13.566 6.070 -15.464 1.00 89.00 104 VAL A N 1
ATOM 857 C CA . VAL A 1 104 ? 13.461 7.150 -14.474 1.00 89.00 104 VAL A CA 1
ATOM 858 C C . VAL A 1 104 ? 13.027 6.567 -13.123 1.00 89.00 104 VAL A C 1
ATOM 860 O O . VAL A 1 104 ? 12.017 5.876 -13.033 1.00 89.00 104 VAL A O 1
ATOM 863 N N . PHE A 1 105 ? 13.806 6.832 -12.070 1.00 89.81 105 PHE A N 1
ATOM 864 C CA . PHE A 1 105 ? 13.659 6.231 -10.734 1.00 89.81 105 PHE A CA 1
ATOM 865 C C . PHE A 1 105 ? 13.774 4.695 -10.671 1.00 89.81 105 PHE A C 1
ATOM 867 O O . PHE A 1 105 ? 13.504 4.118 -9.616 1.00 89.81 105 PHE A O 1
ATOM 874 N N . GLY A 1 106 ? 14.218 4.006 -11.727 1.00 90.12 106 GLY A N 1
ATOM 875 C CA . GLY A 1 106 ? 14.274 2.539 -11.733 1.00 90.12 106 GLY A CA 1
ATOM 876 C C . GLY A 1 106 ? 15.231 1.967 -10.677 1.00 90.12 106 GLY A C 1
ATOM 877 O O . GLY A 1 106 ? 14.866 1.048 -9.936 1.00 90.12 106 GLY A O 1
ATOM 878 N N . GLN A 1 107 ? 16.397 2.593 -10.484 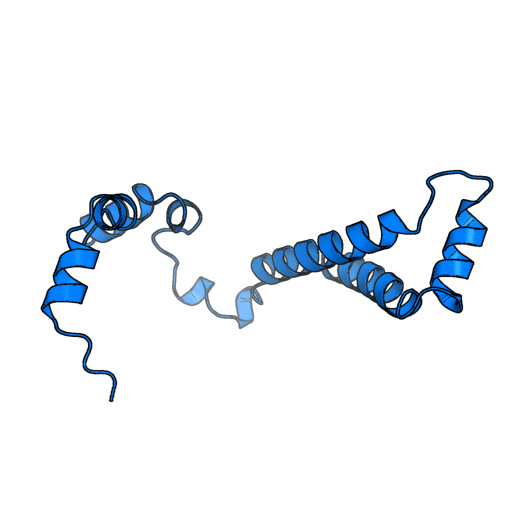1.00 92.06 107 GLN A N 1
ATOM 879 C CA . GLN A 1 107 ? 17.335 2.229 -9.414 1.00 92.06 107 GLN A CA 1
ATOM 880 C C . GLN A 1 107 ? 16.728 2.432 -8.012 1.00 92.06 107 GLN A C 1
ATOM 882 O O . GLN A 1 107 ? 16.903 1.588 -7.128 1.00 92.06 107 GLN A O 1
ATOM 887 N N . LEU A 1 108 ? 15.973 3.520 -7.809 1.00 93.38 108 LEU A N 1
ATOM 888 C CA . LEU A 1 108 ? 15.285 3.809 -6.548 1.00 93.38 108 LEU A CA 1
ATOM 889 C C . LEU A 1 108 ? 14.214 2.754 -6.254 1.00 93.38 108 LEU A C 1
ATOM 891 O O . LEU A 1 108 ? 14.214 2.187 -5.162 1.00 93.38 108 LEU A O 1
ATOM 895 N N . LEU A 1 109 ? 13.340 2.456 -7.221 1.00 94.44 109 LEU A N 1
ATOM 896 C CA . LEU A 1 109 ? 12.265 1.469 -7.069 1.00 94.44 109 LEU A CA 1
ATOM 897 C C . LEU A 1 109 ? 12.816 0.077 -6.752 1.00 94.44 109 LEU A C 1
ATOM 899 O O . LEU A 1 109 ? 12.325 -0.588 -5.839 1.00 94.44 109 LEU A O 1
ATOM 903 N N . ARG A 1 110 ? 13.875 -0.342 -7.452 1.00 93.25 110 ARG A N 1
ATOM 904 C CA . ARG A 1 110 ? 14.525 -1.637 -7.225 1.00 93.25 110 ARG A CA 1
ATOM 905 C C . ARG A 1 110 ? 15.176 -1.723 -5.847 1.00 93.25 110 ARG A C 1
ATOM 907 O O . ARG A 1 110 ? 15.003 -2.722 -5.147 1.00 93.25 110 ARG A O 1
ATOM 914 N N . ASN A 1 111 ? 15.897 -0.683 -5.434 1.00 95.00 111 ASN A N 1
ATOM 915 C CA . ASN A 1 111 ? 16.492 -0.643 -4.102 1.00 95.00 111 ASN A CA 1
ATOM 916 C C . ASN A 1 111 ? 15.407 -0.636 -3.022 1.00 95.00 111 ASN A C 1
ATOM 918 O O . ASN A 1 111 ? 15.505 -1.408 -2.072 1.00 95.00 111 ASN A O 1
ATOM 922 N N . MET A 1 112 ? 14.355 0.167 -3.186 1.00 96.00 112 MET A N 1
ATOM 923 C CA . MET A 1 112 ? 13.220 0.220 -2.264 1.00 96.00 112 MET A CA 1
ATOM 924 C C . MET A 1 112 ? 12.530 -1.141 -2.132 1.00 96.00 112 MET A C 1
ATOM 926 O O . MET A 1 112 ? 12.278 -1.569 -1.010 1.00 96.00 112 MET A O 1
ATOM 930 N N . HIS A 1 113 ? 12.304 -1.853 -3.240 1.00 96.94 113 HIS A N 1
ATOM 931 C CA . HIS A 1 113 ? 11.755 -3.211 -3.221 1.00 96.94 113 HIS A CA 1
ATOM 932 C C . HIS A 1 113 ? 12.649 -4.167 -2.413 1.00 96.94 113 HIS A C 1
ATOM 934 O O . HIS A 1 113 ? 12.162 -4.912 -1.567 1.00 96.94 113 HIS A O 1
ATOM 940 N N . ARG A 1 114 ? 13.975 -4.096 -2.592 1.00 96.06 114 ARG A N 1
ATOM 941 C CA . ARG A 1 114 ? 14.928 -4.917 -1.827 1.00 96.06 114 ARG A CA 1
ATOM 942 C C . ARG A 1 114 ? 14.929 -4.583 -0.330 1.00 96.06 114 ARG A C 1
ATOM 944 O O . ARG A 1 114 ? 14.887 -5.490 0.495 1.00 96.06 114 ARG A O 1
ATOM 951 N N . TRP A 1 115 ? 14.975 -3.301 0.033 1.00 97.00 115 TRP A N 1
ATOM 952 C CA . TRP A 1 115 ? 14.941 -2.872 1.436 1.00 97.00 115 TRP A CA 1
ATOM 953 C C . TRP A 1 115 ? 13.611 -3.231 2.108 1.00 97.00 115 TRP A C 1
ATOM 955 O O . TRP A 1 115 ? 13.616 -3.693 3.244 1.00 97.00 115 TRP A O 1
ATOM 965 N N . ALA A 1 116 ? 12.488 -3.089 1.399 1.00 96.25 116 ALA A N 1
ATOM 966 C CA . ALA A 1 116 ? 11.177 -3.495 1.894 1.00 96.25 116 ALA A CA 1
ATOM 967 C C . ALA A 1 116 ? 11.090 -5.014 2.113 1.00 96.25 116 ALA A C 1
ATOM 969 O O . ALA A 1 116 ? 10.534 -5.435 3.123 1.00 96.25 116 ALA A O 1
ATOM 970 N N . ALA A 1 117 ? 11.689 -5.827 1.232 1.00 96.00 117 ALA A N 1
ATOM 971 C CA . ALA A 1 117 ? 11.754 -7.279 1.411 1.00 96.00 117 ALA A CA 1
ATOM 972 C C . ALA A 1 117 ? 12.524 -7.657 2.684 1.00 96.00 117 ALA A C 1
ATOM 974 O O . ALA A 1 117 ? 12.042 -8.464 3.473 1.00 96.00 117 ALA A O 1
ATOM 975 N N . HIS A 1 118 ? 13.688 -7.036 2.912 1.00 95.56 118 HIS A N 1
ATOM 976 C CA . HIS A 1 118 ? 14.480 -7.258 4.126 1.00 95.56 118 HIS A CA 1
ATOM 977 C C . HIS A 1 118 ? 13.813 -6.727 5.397 1.00 95.56 118 HIS A C 1
ATOM 979 O O . HIS A 1 118 ? 14.071 -7.256 6.465 1.00 95.56 118 HIS A O 1
ATOM 985 N N . GLY A 1 119 ? 12.999 -5.675 5.308 1.00 93.50 119 GLY A N 1
ATOM 986 C CA . GLY A 1 119 ? 12.263 -5.159 6.463 1.00 93.50 119 GLY A CA 1
ATOM 987 C C . GLY A 1 119 ? 11.005 -5.962 6.803 1.00 93.50 119 GLY A C 1
ATOM 988 O O . GLY A 1 119 ? 10.504 -5.856 7.919 1.00 93.50 119 GLY A O 1
ATOM 989 N N . MET A 1 120 ? 10.453 -6.705 5.839 1.00 95.12 120 MET A N 1
ATOM 990 C CA . MET A 1 120 ? 9.212 -7.466 6.012 1.00 95.12 120 MET A CA 1
ATOM 991 C C . MET A 1 120 ? 9.430 -8.798 6.745 1.00 95.12 120 MET A C 1
ATOM 993 O O . MET A 1 120 ? 8.508 -9.246 7.434 1.00 95.12 120 MET A O 1
ATOM 997 N N . VAL A 1 121 ? 10.602 -9.416 6.558 1.00 90.75 121 VAL A N 1
ATOM 998 C CA . VAL A 1 121 ? 11.006 -10.734 7.088 1.00 90.75 121 VAL A CA 1
ATOM 999 C C . VAL A 1 121 ? 11.953 -10.559 8.264 1.00 90.75 121 VAL A C 1
ATOM 1001 O O . VAL A 1 121 ? 11.713 -11.220 9.297 1.00 90.75 121 VAL A O 1
#

Foldseek 3Di:
DDCPDVVVVVVVCPDPVNCVQQVADDQPDPVSLVVSQVVHPVSVVPDSDDDPVVPPCVPPVVLVVLLVVLVVLLVVLVVVLVVQADPDPVCRVVSLVCLVPPDDCSVVSVVSNVVSVVSND